Protein AF-A0A7J4MV35-F1 (afdb_monomer_lite)

Secondary structure (DSSP, 8-state):
-TGGGT-PPPPPPSSPEEEEHHHHHHHHHHTT----TTS---HHHHHHHHTTS-S-EEEE---GGGS-TTSPPPSS-TT-

pLDDT: mean 94.16, std 3.99, range [72.12, 97.69]

InterPro domains:
  IPR004364 Aminoacyl-tRNA synthetase, class II (D/K/N) [PF00152] (13-77)
  IPR004523 Aspartate-tRNA synthetase, type 2 [PTHR43450] (16-79)
  IPR045864 Class II Aminoacyl-tRNA synthetase/Biotinyl protein ligase (BPL) and lipoyl protein ligase (LPL) [G3DSA:3.30.930.10] (1-80)
  IPR045864 Class II Aminoacyl-tRNA synthetase/Biotinyl protein ligase (BPL) and lipoyl protein ligase (LPL) [SSF55681] (10-79)

Radius of gyration: 16.08 Å; chains: 1; bounding box: 39×32×38 Å

Sequence (80 aa):
ALETLGRTLEVPETPFERLEYDEAVEMVNSKGVPMKHGEDLPRAAEKALGEIMDGYYFITSWPTAIKPFYVMPDEDDPER

Organism: Methanothermobacter thermautotrophicus (NCBI:txid145262)

Structure (mmCIF, N/CA/C/O backbone):
data_AF-A0A7J4MV35-F1
#
_entry.id   AF-A0A7J4MV35-F1
#
loop_
_atom_site.group_PDB
_atom_site.id
_atom_site.type_symbol
_atom_site.label_atom_id
_atom_site.label_alt_id
_atom_site.label_comp_id
_atom_site.label_asym_id
_atom_site.label_entity_id
_atom_site.label_seq_id
_atom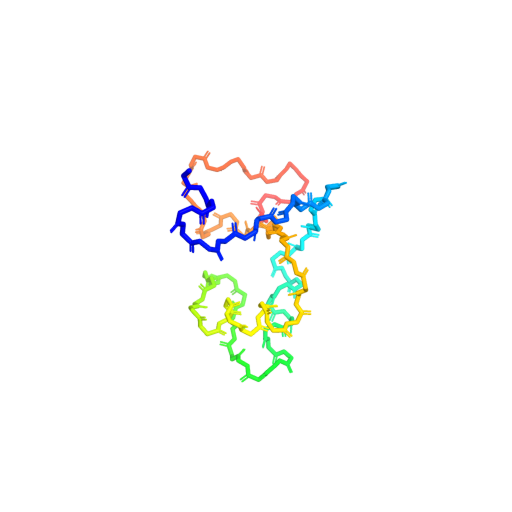_site.pdbx_PDB_ins_code
_atom_site.Cartn_x
_atom_site.Cartn_y
_atom_site.Cartn_z
_atom_site.occupancy
_atom_site.B_iso_or_equiv
_atom_site.auth_seq_id
_atom_site.auth_comp_id
_atom_site.auth_asym_id
_atom_site.auth_atom_id
_atom_site.pdbx_PDB_model_num
ATOM 1 N N . ALA A 1 1 ? -15.968 15.125 23.093 1.00 72.12 1 ALA A N 1
ATOM 2 C CA . ALA A 1 1 ? -16.012 14.983 21.620 1.00 72.12 1 ALA A CA 1
ATOM 3 C C . ALA A 1 1 ? -16.210 13.520 21.206 1.00 72.12 1 ALA A C 1
ATOM 5 O O . ALA A 1 1 ? -17.274 13.220 20.691 1.00 72.12 1 ALA A O 1
ATOM 6 N N . LEU A 1 2 ? -15.272 12.598 21.478 1.00 82.44 2 LEU A N 1
ATOM 7 C CA . LEU A 1 2 ? -15.440 11.161 21.163 1.00 82.44 2 LEU A CA 1
ATOM 8 C C . LEU A 1 2 ? -16.501 10.460 22.029 1.00 82.44 2 LEU A C 1
ATOM 10 O O . LEU A 1 2 ? -17.300 9.682 21.519 1.00 82.44 2 LEU A O 1
ATOM 14 N N . GLU A 1 3 ? -16.576 10.824 23.310 1.00 82.88 3 GLU A N 1
ATOM 15 C CA . GLU A 1 3 ? -17.619 10.356 24.235 1.00 82.88 3 GLU A CA 1
ATOM 16 C C . GLU A 1 3 ? -19.031 10.748 23.766 1.00 82.88 3 GLU A C 1
ATOM 18 O O . GLU A 1 3 ? -19.950 9.939 23.794 1.00 82.88 3 GLU A O 1
ATOM 23 N N . THR A 1 4 ? -19.184 11.954 23.209 1.00 91.75 4 THR A N 1
ATOM 24 C CA . THR A 1 4 ? -20.437 12.432 22.598 1.00 91.75 4 THR A CA 1
ATOM 25 C C . THR A 1 4 ? -20.864 11.584 21.394 1.00 91.75 4 THR A C 1
ATOM 27 O O . THR A 1 4 ? -22.051 11.489 21.103 1.00 91.75 4 THR A O 1
ATOM 30 N N . LEU A 1 5 ? -19.906 10.962 20.700 1.00 92.81 5 LEU A N 1
ATOM 31 C CA . LEU A 1 5 ? -20.146 10.072 19.561 1.00 92.81 5 LEU A CA 1
ATOM 32 C C . LEU A 1 5 ? -20.284 8.598 19.979 1.00 92.81 5 LEU A C 1
ATOM 34 O O . LEU A 1 5 ? -20.498 7.750 19.114 1.00 92.81 5 LEU A O 1
ATOM 38 N N . GLY A 1 6 ? -20.138 8.276 21.271 1.00 92.06 6 GLY A N 1
ATOM 39 C CA . GLY A 1 6 ? -20.171 6.901 21.773 1.00 92.06 6 GLY A CA 1
ATOM 40 C C . GLY A 1 6 ? -19.077 6.013 21.174 1.00 92.06 6 GLY A C 1
ATOM 41 O O . GLY A 1 6 ? -19.310 4.827 20.943 1.00 92.06 6 GLY A O 1
ATOM 42 N N . ARG A 1 7 ? -17.908 6.581 20.847 1.00 91.75 7 ARG A N 1
ATOM 43 C CA . ARG A 1 7 ? -16.798 5.850 20.221 1.00 91.75 7 ARG A CA 1
ATOM 44 C C . ARG A 1 7 ? -15.593 5.765 21.145 1.00 91.75 7 ARG A C 1
ATOM 46 O O . ARG A 1 7 ? -15.086 6.786 21.604 1.00 91.75 7 ARG A O 1
ATOM 53 N N . THR A 1 8 ? -15.102 4.544 21.315 1.00 89.50 8 THR A N 1
ATOM 54 C CA . THR A 1 8 ? -1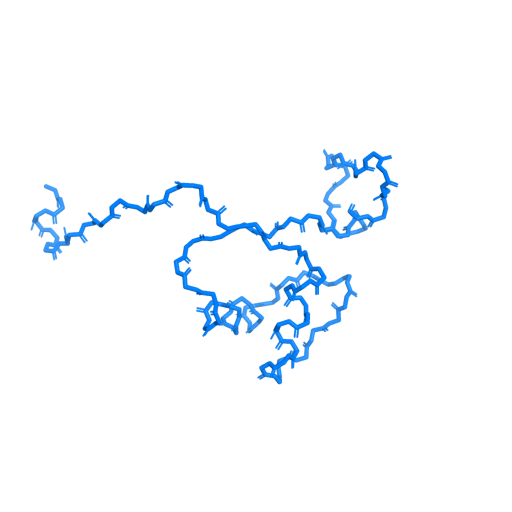3.776 4.256 21.862 1.00 89.50 8 THR A CA 1
ATOM 55 C C . THR A 1 8 ? -12.830 4.037 20.690 1.00 89.50 8 THR A C 1
ATOM 57 O O . THR A 1 8 ? -13.143 3.260 19.790 1.00 89.50 8 THR A O 1
ATOM 60 N N . LEU A 1 9 ? -11.713 4.762 20.668 1.00 89.12 9 LEU A N 1
ATOM 61 C CA . LEU A 1 9 ? -10.646 4.560 19.692 1.00 89.12 9 LEU A CA 1
ATOM 62 C C . LEU A 1 9 ? -9.511 3.819 20.385 1.00 89.12 9 LEU A C 1
ATOM 64 O O . LEU A 1 9 ? -9.044 4.259 21.435 1.00 89.12 9 LEU A O 1
ATOM 68 N N . GLU A 1 10 ? -9.081 2.717 19.791 1.00 89.62 10 GLU A N 1
ATOM 69 C CA . GLU A 1 10 ? -7.889 2.001 20.224 1.00 89.62 10 GLU A CA 1
ATOM 70 C C . GLU A 1 10 ? -6.683 2.540 19.461 1.00 89.62 10 GLU A C 1
ATOM 72 O O . GLU A 1 10 ? -6.764 2.815 18.261 1.00 89.62 10 GLU A O 1
ATOM 77 N N . VAL A 1 11 ? -5.577 2.746 20.175 1.00 91.00 11 VAL A N 1
ATOM 78 C CA . VAL A 1 11 ? -4.317 3.158 19.557 1.00 91.00 11 VAL A CA 1
ATOM 79 C C . VAL A 1 11 ? -3.685 1.909 18.940 1.00 91.00 11 VAL A C 1
ATOM 81 O O . VAL A 1 11 ? -3.429 0.964 19.683 1.00 91.00 11 VAL A O 1
ATOM 84 N N . PRO A 1 12 ? -3.436 1.880 17.620 1.00 91.12 12 PRO A N 1
ATOM 85 C CA . PRO A 1 12 ? -2.822 0.724 16.979 1.00 91.12 12 PRO A CA 1
ATOM 86 C C . PRO A 1 12 ? -1.395 0.485 17.474 1.00 91.12 12 PRO A C 1
ATOM 88 O O . PRO A 1 12 ? -0.656 1.438 17.736 1.00 91.12 12 PRO A O 1
ATOM 91 N N . GLU A 1 13 ? -0.993 -0.781 17.552 1.00 91.38 13 GLU A N 1
ATOM 92 C CA . GLU A 1 13 ? 0.391 -1.142 17.852 1.00 91.38 13 GLU A CA 1
ATOM 93 C C . GLU A 1 13 ? 1.307 -0.845 16.658 1.00 91.38 13 GLU A C 1
ATOM 95 O O . GLU A 1 13 ? 0.914 -0.944 15.497 1.00 91.38 13 GLU A O 1
ATOM 100 N N . THR A 1 14 ? 2.547 -0.460 16.956 1.00 93.75 14 THR A N 1
ATOM 101 C CA . THR A 1 14 ? 3.581 -0.161 15.957 1.00 93.75 14 THR A CA 1
ATOM 102 C C . THR A 1 14 ? 4.818 -1.020 16.216 1.00 93.75 14 THR A C 1
ATOM 104 O O . THR A 1 14 ? 5.127 -1.253 17.388 1.00 93.75 14 THR A O 1
ATOM 107 N N . PRO A 1 15 ? 5.596 -1.401 15.186 1.00 95.12 15 PRO A N 1
ATOM 108 C CA . PRO A 1 15 ? 5.486 -0.997 13.779 1.00 95.12 15 PRO A CA 1
ATOM 109 C C . PRO A 1 15 ? 4.349 -1.704 13.028 1.00 95.12 15 PRO A C 1
ATOM 111 O O . PRO A 1 15 ? 4.007 -2.834 13.351 1.00 95.12 15 PRO A O 1
ATOM 114 N N . PHE A 1 16 ? 3.792 -1.040 12.011 1.00 96.81 16 PHE A N 1
ATOM 115 C CA . PHE A 1 16 ? 2.845 -1.681 11.095 1.00 96.81 16 PHE A CA 1
ATOM 116 C C . PHE A 1 16 ? 3.560 -2.679 10.190 1.00 96.81 16 PHE A C 1
ATOM 118 O O . PHE A 1 16 ? 4.717 -2.462 9.810 1.00 96.81 16 PHE A O 1
ATOM 125 N N . GLU A 1 17 ? 2.849 -3.743 9.831 1.00 95.88 17 GLU A N 1
ATOM 126 C CA . GLU A 1 17 ? 3.348 -4.746 8.900 1.00 95.88 17 GLU A CA 1
ATOM 127 C C . GLU A 1 17 ? 3.626 -4.113 7.530 1.00 95.88 17 GLU A C 1
ATOM 129 O O . GLU A 1 17 ? 2.945 -3.174 7.103 1.00 95.88 17 GLU A O 1
ATOM 134 N N . ARG A 1 18 ? 4.669 -4.597 6.859 1.00 97.06 18 ARG A N 1
ATOM 135 C CA . ARG A 1 18 ? 5.052 -4.182 5.511 1.00 97.06 18 ARG A CA 1
ATOM 136 C C . ARG A 1 18 ? 4.954 -5.400 4.614 1.00 97.06 18 ARG A C 1
ATOM 138 O O . ARG A 1 18 ? 5.672 -6.365 4.843 1.00 97.06 18 ARG A O 1
ATOM 145 N N . LEU A 1 19 ? 4.051 -5.323 3.652 1.00 97.44 19 LEU A N 1
ATOM 146 C CA . LEU A 1 19 ? 3.757 -6.372 2.695 1.00 97.44 19 LEU A CA 1
ATOM 147 C C . LEU A 1 19 ? 4.300 -5.953 1.333 1.00 97.44 19 LEU A C 1
ATOM 149 O O . LEU A 1 19 ? 3.978 -4.866 0.853 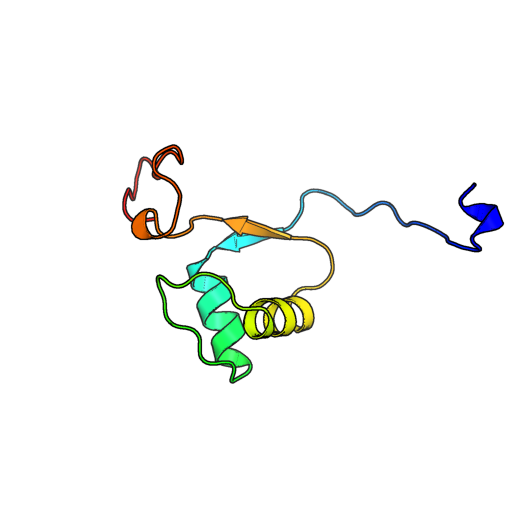1.00 97.44 19 LEU A O 1
ATOM 153 N N . GLU A 1 20 ? 5.088 -6.798 0.688 1.00 96.94 20 GLU A N 1
ATOM 154 C CA . GLU A 1 20 ? 5.575 -6.498 -0.655 1.00 96.94 20 GLU A CA 1
ATOM 155 C C . GLU A 1 20 ? 4.419 -6.576 -1.667 1.00 96.94 20 GLU A C 1
ATOM 157 O O . GLU A 1 20 ? 3.512 -7.402 -1.537 1.00 96.94 20 GLU A O 1
ATOM 162 N N . TYR A 1 21 ? 4.426 -5.726 -2.699 1.00 97.12 21 TYR A N 1
ATOM 163 C CA . TYR A 1 21 ? 3.381 -5.722 -3.733 1.00 97.12 21 TYR A CA 1
ATOM 164 C C . TYR A 1 21 ? 3.164 -7.112 -4.352 1.00 97.12 21 TYR A C 1
ATOM 166 O O . TYR A 1 21 ? 2.022 -7.532 -4.540 1.00 97.12 21 TYR A O 1
ATOM 174 N N . ASP A 1 22 ? 4.245 -7.845 -4.621 1.00 96.19 22 ASP A N 1
ATOM 175 C CA . ASP A 1 22 ? 4.184 -9.193 -5.193 1.00 96.19 22 ASP A CA 1
ATOM 176 C C . ASP A 1 22 ? 3.428 -10.162 -4.273 1.00 96.19 22 ASP A C 1
ATOM 178 O O . ASP A 1 22 ? 2.546 -10.892 -4.729 1.00 96.19 22 ASP A O 1
ATOM 182 N N . GLU A 1 23 ? 3.705 -10.108 -2.968 1.00 97.50 23 GLU A N 1
ATOM 183 C CA . GLU A 1 23 ? 3.008 -10.912 -1.961 1.00 97.50 23 GLU A CA 1
ATOM 184 C C . GLU A 1 23 ? 1.525 -10.526 -1.896 1.00 97.50 23 GLU A C 1
ATOM 186 O O . GLU A 1 23 ? 0.651 -11.394 -1.858 1.00 97.50 23 GLU A O 1
ATOM 191 N N . ALA A 1 24 ? 1.207 -9.229 -1.975 1.00 97.50 24 ALA A N 1
ATOM 192 C CA . ALA A 1 24 ? -0.174 -8.756 -2.021 1.00 97.50 24 ALA A CA 1
ATOM 193 C C . ALA A 1 24 ? -0.936 -9.311 -3.240 1.00 97.50 24 ALA A C 1
ATOM 195 O O . ALA A 1 24 ? -2.083 -9.748 -3.100 1.00 97.50 24 ALA A O 1
ATOM 196 N N . VAL A 1 25 ? -0.309 -9.349 -4.422 1.00 97.31 25 VAL A N 1
ATOM 197 C CA . VAL A 1 25 ? -0.897 -9.933 -5.642 1.00 97.31 25 VAL A CA 1
ATOM 198 C C . VAL A 1 25 ? -1.179 -11.425 -5.449 1.00 97.31 25 VAL A C 1
ATOM 200 O O . VAL A 1 25 ? -2.261 -11.901 -5.809 1.00 97.31 25 VAL A O 1
ATOM 203 N N . GLU A 1 26 ? -0.246 -12.177 -4.867 1.00 97.62 26 GLU A N 1
ATOM 204 C CA . GLU A 1 26 ? -0.428 -13.605 -4.579 1.00 97.62 26 GLU A CA 1
ATOM 205 C C . GLU A 1 26 ? -1.569 -13.847 -3.582 1.00 97.62 26 GLU A C 1
ATOM 207 O O . GLU A 1 26 ? -2.452 -14.678 -3.825 1.00 97.62 26 GLU A O 1
ATOM 212 N N . MET A 1 27 ? -1.611 -13.073 -2.496 1.00 97.38 27 MET A N 1
ATOM 213 C CA . MET A 1 27 ? -2.650 -13.150 -1.469 1.00 97.38 27 MET A CA 1
ATOM 214 C C . MET A 1 27 ? -4.041 -12.865 -2.038 1.00 97.38 27 MET A C 1
ATOM 216 O O . MET A 1 27 ? -4.984 -13.621 -1.782 1.00 97.38 27 MET A O 1
ATOM 220 N N . VAL A 1 28 ? -4.179 -11.824 -2.858 1.00 97.69 28 VAL A N 1
ATOM 221 C CA . VAL A 1 28 ? -5.445 -11.469 -3.515 1.00 97.69 28 VAL A CA 1
ATOM 222 C C . VAL A 1 28 ? -5.900 -12.581 -4.464 1.00 97.69 28 VAL A C 1
ATOM 224 O O . VAL A 1 28 ? -7.054 -13.021 -4.394 1.00 97.69 28 VAL A O 1
ATOM 227 N N . ASN A 1 29 ? -4.993 -13.106 -5.292 1.00 97.00 29 ASN A N 1
ATOM 228 C CA . ASN A 1 29 ? -5.304 -14.214 -6.196 1.00 97.00 29 ASN A CA 1
ATOM 229 C C . ASN A 1 29 ? -5.685 -15.495 -5.431 1.00 97.00 29 ASN A C 1
ATOM 231 O O . ASN A 1 29 ? -6.584 -16.219 -5.866 1.00 97.00 29 ASN A O 1
ATOM 235 N N . SER A 1 30 ? -5.096 -15.747 -4.256 1.00 97.06 30 SER A N 1
ATOM 236 C CA . SER A 1 30 ? -5.450 -16.888 -3.396 1.00 97.06 30 SER A CA 1
ATOM 237 C C . SER A 1 30 ? -6.904 -16.851 -2.892 1.00 97.06 30 SER A C 1
ATOM 239 O O . SER A 1 30 ? -7.502 -17.898 -2.638 1.00 97.06 30 SER A O 1
ATOM 241 N N . LYS A 1 31 ? -7.518 -15.660 -2.819 1.00 96.12 31 LYS A N 1
ATOM 242 C CA . LYS A 1 31 ? -8.947 -15.459 -2.505 1.00 96.12 31 LYS A CA 1
ATOM 243 C C . LYS A 1 31 ? -9.864 -15.578 -3.726 1.00 96.12 31 LYS A C 1
ATOM 245 O O . LYS A 1 31 ? -11.066 -15.345 -3.614 1.00 96.12 31 LYS A O 1
ATOM 250 N N . GLY A 1 32 ? -9.321 -15.938 -4.890 1.00 95.56 32 GLY A N 1
ATOM 251 C CA . GLY A 1 32 ? -10.065 -16.051 -6.143 1.00 95.56 32 GLY A CA 1
ATOM 252 C C . GLY A 1 32 ? -10.421 -14.702 -6.772 1.00 95.56 32 GLY A C 1
ATOM 253 O O . GLY A 1 32 ? -11.287 -14.653 -7.646 1.00 95.56 32 GLY A O 1
ATOM 254 N N . VAL A 1 33 ? -9.778 -13.612 -6.341 1.00 96.62 33 VAL A N 1
ATOM 255 C CA . VAL A 1 33 ? -9.909 -12.295 -6.971 1.00 96.62 33 VAL A CA 1
ATOM 256 C C . VAL A 1 33 ? -8.794 -12.160 -8.010 1.00 96.62 33 VAL A C 1
ATOM 258 O O . VAL A 1 33 ? -7.631 -12.102 -7.621 1.00 96.62 33 VAL A O 1
ATOM 261 N N . PRO A 1 34 ? -9.107 -12.133 -9.319 1.00 93.94 34 PRO A N 1
ATOM 262 C CA . PRO A 1 34 ? -8.080 -12.068 -10.347 1.00 93.94 34 PRO A CA 1
ATOM 263 C C . PRO A 1 34 ? -7.385 -10.706 -10.313 1.00 93.94 34 PRO A C 1
ATOM 265 O O . PRO A 1 34 ? -8.027 -9.673 -10.508 1.00 93.94 34 PRO A O 1
ATOM 268 N N . MET A 1 35 ? -6.074 -10.723 -10.105 1.00 94.50 35 MET A N 1
ATOM 269 C CA . MET A 1 35 ? -5.215 -9.543 -10.135 1.00 94.50 35 MET A CA 1
ATOM 270 C C . MET A 1 35 ? -3.948 -9.870 -10.918 1.00 94.50 35 MET A C 1
ATOM 272 O O . MET A 1 35 ? -3.306 -10.891 -10.664 1.00 94.50 35 MET A O 1
ATOM 276 N N . LYS A 1 36 ? -3.588 -9.024 -11.885 1.00 94.75 36 LYS A N 1
ATOM 277 C CA . LYS A 1 36 ? -2.322 -9.168 -12.605 1.00 94.75 36 LYS A CA 1
ATOM 278 C C . LYS A 1 36 ? -1.243 -8.343 -11.924 1.00 94.75 36 LYS A C 1
ATOM 280 O O . LYS A 1 36 ? -1.509 -7.277 -11.380 1.00 94.75 36 LYS A O 1
ATOM 285 N N . HIS A 1 37 ? -0.017 -8.838 -12.016 1.00 95.00 37 HIS A N 1
ATOM 286 C CA . HIS A 1 37 ? 1.160 -8.063 -11.654 1.00 95.00 37 HIS A CA 1
ATOM 287 C C . HIS A 1 37 ? 1.305 -6.849 -12.586 1.00 95.00 37 HIS A C 1
ATOM 289 O O . HIS A 1 37 ? 1.041 -6.959 -13.787 1.00 95.00 37 HIS A O 1
ATOM 295 N N . GLY A 1 38 ? 1.682 -5.698 -12.030 1.00 94.38 38 GLY A N 1
ATOM 296 C CA . GLY A 1 38 ? 1.792 -4.433 -12.757 1.00 94.38 38 GLY A CA 1
ATOM 297 C C . GLY A 1 38 ? 0.469 -3.676 -12.911 1.00 94.38 38 GLY A C 1
ATOM 298 O O . GLY A 1 38 ? 0.378 -2.777 -13.740 1.00 94.38 38 GLY A O 1
ATOM 299 N N . GLU A 1 39 ? -0.563 -4.024 -12.141 1.00 93.25 39 GLU A N 1
ATOM 300 C CA . GLU A 1 39 ? -1.810 -3.258 -12.028 1.00 93.25 39 GLU A CA 1
ATOM 301 C C . GLU A 1 39 ? -1.948 -2.674 -10.610 1.00 93.25 39 GLU A C 1
ATOM 303 O O . GLU A 1 39 ? -1.436 -3.235 -9.638 1.00 93.25 39 GLU A O 1
ATOM 308 N N . ASP A 1 40 ? -2.637 -1.537 -10.477 1.00 94.75 40 ASP A N 1
ATOM 309 C CA . ASP A 1 40 ? -2.976 -0.989 -9.156 1.00 94.75 40 ASP A CA 1
ATOM 310 C C . ASP A 1 40 ? -4.001 -1.888 -8.435 1.00 94.75 40 ASP A C 1
ATOM 312 O O . ASP A 1 40 ? -4.678 -2.689 -9.082 1.00 94.75 40 ASP A O 1
ATOM 316 N N . LEU A 1 41 ? -4.149 -1.767 -7.112 1.00 94.50 41 LEU A N 1
ATOM 317 C CA . LEU A 1 41 ? -5.107 -2.576 -6.352 1.00 94.50 41 LEU A CA 1
ATOM 318 C C . LEU A 1 41 ? -6.549 -2.084 -6.597 1.00 94.50 41 LEU A C 1
ATOM 320 O O . LEU A 1 41 ? -6.933 -1.023 -6.099 1.00 94.50 41 LEU A O 1
ATOM 324 N N . PRO A 1 42 ? -7.417 -2.838 -7.305 1.00 93.94 42 PRO A N 1
ATOM 325 C CA . PRO A 1 42 ? -8.828 -2.485 -7.375 1.00 93.94 42 PRO A CA 1
ATOM 326 C C . PRO A 1 42 ? -9.502 -2.695 -6.013 1.00 93.94 42 PRO A C 1
ATOM 328 O O . PRO A 1 42 ? -9.090 -3.537 -5.220 1.00 93.94 42 PRO A O 1
ATOM 331 N N . ARG A 1 43 ? -10.652 -2.049 -5.788 1.00 96.12 43 ARG A N 1
ATOM 332 C CA . ARG A 1 43 ? -11.455 -2.191 -4.552 1.00 96.12 43 ARG A CA 1
ATOM 333 C C . ARG A 1 43 ? -11.697 -3.645 -4.115 1.00 96.12 43 ARG A C 1
ATOM 335 O O . ARG A 1 43 ? -11.784 -3.934 -2.925 1.00 96.12 43 ARG A O 1
ATOM 342 N N . ALA A 1 44 ? -11.875 -4.561 -5.070 1.00 96.75 44 ALA A N 1
ATOM 343 C CA . ALA A 1 44 ? -12.070 -5.979 -4.767 1.00 96.75 44 ALA A CA 1
ATOM 344 C C . ALA A 1 44 ? -10.801 -6.633 -4.191 1.00 96.75 44 ALA A C 1
ATOM 346 O O . ALA A 1 44 ? -10.914 -7.447 -3.279 1.00 96.75 44 ALA A O 1
ATOM 347 N N . ALA A 1 45 ? -9.622 -6.243 -4.686 1.00 96.94 45 ALA A N 1
ATOM 348 C CA . ALA A 1 45 ? -8.330 -6.679 -4.171 1.00 96.94 45 ALA A CA 1
ATOM 349 C C . ALA A 1 45 ? -8.070 -6.100 -2.778 1.00 96.94 45 ALA A C 1
ATOM 351 O O . ALA A 1 45 ? -7.768 -6.858 -1.866 1.00 96.94 45 ALA A O 1
ATOM 352 N N . GLU A 1 46 ? -8.298 -4.796 -2.576 1.00 96.62 46 GLU A N 1
ATOM 353 C CA . GLU A 1 46 ? -8.177 -4.157 -1.254 1.00 96.62 46 GLU A CA 1
ATOM 354 C C . GLU A 1 46 ? -9.059 -4.854 -0.210 1.00 96.62 46 GLU A C 1
ATOM 356 O O . GLU A 1 46 ? -8.620 -5.143 0.902 1.00 96.62 46 GLU A O 1
ATOM 361 N N . LYS A 1 47 ? -10.307 -5.176 -0.582 1.00 96.88 47 LYS A N 1
ATOM 362 C CA . LYS A 1 47 ? -11.227 -5.904 0.294 1.00 96.88 47 LYS A CA 1
ATOM 363 C C . LYS A 1 47 ? -10.723 -7.316 0.594 1.00 96.88 47 LYS A C 1
ATOM 365 O O . LYS A 1 47 ? -10.739 -7.718 1.750 1.00 96.88 47 LYS A O 1
ATOM 370 N N . ALA A 1 48 ? -10.301 -8.063 -0.426 1.00 97.06 48 ALA A N 1
ATOM 371 C CA . ALA A 1 48 ? -9.793 -9.420 -0.245 1.00 97.06 48 ALA A CA 1
ATOM 372 C C . ALA A 1 48 ? -8.547 -9.442 0.647 1.00 97.06 48 ALA A C 1
ATOM 374 O O . ALA A 1 48 ? -8.440 -10.303 1.515 1.00 97.06 48 ALA A O 1
ATOM 375 N N . LEU A 1 49 ? -7.648 -8.471 0.477 1.00 96.94 49 LEU A N 1
ATOM 376 C CA . LEU A 1 49 ? -6.444 -8.338 1.285 1.00 96.94 49 LEU A CA 1
ATOM 377 C C . LEU A 1 49 ? -6.772 -7.952 2.731 1.00 96.94 49 LEU A C 1
ATOM 379 O O . LEU A 1 49 ? -6.248 -8.572 3.647 1.00 96.94 49 LEU A O 1
ATOM 383 N N . GLY A 1 50 ? -7.704 -7.019 2.955 1.00 95.81 50 GLY A N 1
ATOM 384 C CA . GLY A 1 50 ? -8.193 -6.669 4.296 1.00 95.81 50 GLY A CA 1
ATOM 385 C C . GLY A 1 50 ? -9.002 -7.771 4.998 1.00 95.81 50 GLY A C 1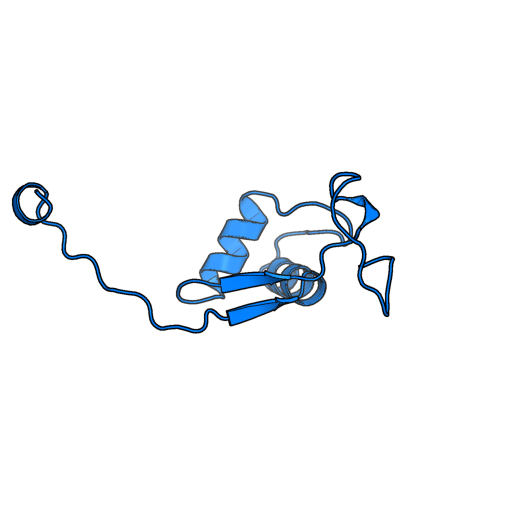
ATOM 386 O O . GLY A 1 50 ? -9.209 -7.702 6.201 1.00 95.81 50 GLY A O 1
ATOM 387 N N . GLU A 1 51 ? -9.468 -8.795 4.275 1.00 95.62 51 GLU A N 1
ATOM 388 C CA . GLU A 1 51 ? -10.039 -10.016 4.867 1.00 95.62 51 GLU A CA 1
ATOM 389 C C . GLU A 1 51 ? -8.962 -11.052 5.249 1.00 95.62 51 GLU A C 1
ATOM 391 O O . GLU A 1 51 ? -9.284 -12.052 5.896 1.00 95.62 51 GLU A O 1
ATOM 396 N N . ILE A 1 52 ? -7.712 -10.870 4.806 1.00 95.81 52 ILE A N 1
ATOM 397 C CA . ILE A 1 52 ? -6.568 -11.723 5.169 1.00 95.81 52 ILE A CA 1
ATOM 398 C C . ILE A 1 52 ? -5.727 -11.057 6.256 1.00 95.81 52 ILE A C 1
ATOM 400 O O . ILE A 1 52 ? -5.381 -11.703 7.241 1.00 95.81 52 ILE A O 1
ATOM 404 N N . MET A 1 53 ? -5.394 -9.787 6.047 1.00 95.25 53 MET A N 1
ATOM 405 C CA . MET A 1 53 ? -4.556 -8.983 6.924 1.00 95.25 53 MET A CA 1
ATOM 406 C C . MET A 1 53 ? -5.397 -8.416 8.061 1.00 95.25 53 MET A C 1
ATOM 408 O O . MET A 1 53 ? -6.405 -7.753 7.813 1.00 95.25 53 MET A O 1
ATOM 412 N N . ASP A 1 54 ? -4.966 -8.649 9.297 1.00 89.94 54 ASP A N 1
ATOM 413 C CA . ASP A 1 54 ? -5.576 -8.035 10.473 1.00 89.94 54 ASP A CA 1
ATOM 414 C C . ASP A 1 54 ? -4.876 -6.710 10.813 1.00 89.94 54 ASP A C 1
ATOM 416 O O . ASP A 1 54 ? -3.656 -6.585 10.716 1.00 89.94 54 ASP A O 1
ATOM 420 N N . GLY A 1 55 ? -5.647 -5.701 11.214 1.00 91.06 55 GLY A N 1
ATOM 421 C CA . GLY A 1 55 ? -5.114 -4.386 11.571 1.00 91.06 55 GLY A CA 1
ATOM 422 C C . GLY A 1 55 ? -4.602 -3.543 10.392 1.00 91.06 55 GLY A C 1
ATOM 423 O O . GLY A 1 55 ? -5.176 -3.530 9.302 1.00 91.06 55 GLY A O 1
ATOM 424 N N . TYR A 1 56 ? -3.561 -2.746 10.651 1.00 94.81 56 TYR A N 1
ATOM 425 C CA . TYR A 1 56 ? -3.006 -1.774 9.705 1.00 94.81 56 TYR A CA 1
ATOM 426 C C . TYR A 1 56 ? -1.649 -2.235 9.178 1.00 94.81 56 TYR A C 1
ATOM 428 O O . TYR A 1 56 ? -0.797 -2.691 9.938 1.00 94.81 56 TYR A O 1
ATOM 436 N N . TYR A 1 57 ? -1.435 -2.043 7.881 1.00 96.88 57 TYR A N 1
ATOM 437 C CA . TYR A 1 57 ? -0.222 -2.443 7.177 1.00 96.88 57 TYR A CA 1
ATOM 438 C C . TYR A 1 57 ? 0.070 -1.481 6.018 1.00 96.88 57 TYR A C 1
ATOM 440 O O . TYR A 1 57 ? -0.792 -0.706 5.593 1.00 96.88 57 TYR A O 1
ATOM 448 N N . PHE A 1 58 ? 1.296 -1.529 5.508 1.00 97.62 58 PHE A N 1
ATOM 449 C CA . PHE A 1 58 ? 1.720 -0.849 4.288 1.00 97.62 58 PHE A CA 1
ATOM 450 C C . PHE A 1 58 ? 1.987 -1.864 3.185 1.00 97.62 58 PHE A C 1
ATOM 452 O O . PHE A 1 58 ? 2.507 -2.939 3.461 1.00 97.62 58 PHE A O 1
ATOM 459 N N . ILE A 1 59 ? 1.703 -1.482 1.940 1.00 97.00 59 ILE A N 1
ATOM 460 C CA . ILE A 1 59 ? 2.175 -2.215 0.763 1.00 97.00 59 ILE A CA 1
ATOM 461 C C . ILE A 1 59 ? 3.403 -1.485 0.210 1.00 97.00 59 ILE A C 1
ATOM 463 O O . ILE A 1 59 ? 3.309 -0.292 -0.106 1.00 97.00 59 ILE A O 1
ATOM 467 N N . THR A 1 60 ? 4.536 -2.176 0.115 1.00 96.00 60 THR A N 1
ATOM 468 C CA . THR A 1 60 ? 5.846 -1.665 -0.324 1.00 96.00 60 THR A CA 1
ATOM 469 C C . THR A 1 60 ? 6.262 -2.227 -1.685 1.00 96.00 60 THR A C 1
ATOM 471 O O . THR A 1 60 ? 5.594 -3.108 -2.222 1.00 96.00 60 THR A O 1
ATOM 474 N N . SER A 1 61 ? 7.329 -1.656 -2.259 1.00 95.31 61 SER A N 1
ATOM 475 C CA . SER A 1 61 ? 7.997 -2.146 -3.483 1.00 95.31 61 SER A CA 1
ATOM 476 C C . SER A 1 61 ? 7.049 -2.347 -4.665 1.00 95.31 61 SER A C 1
ATOM 478 O O . SER A 1 61 ? 6.876 -3.439 -5.207 1.00 95.31 61 SER A O 1
ATOM 480 N N . TRP A 1 62 ? 6.332 -1.273 -4.982 1.00 96.62 62 TRP A N 1
ATOM 481 C CA . TRP A 1 62 ? 5.382 -1.265 -6.080 1.00 96.62 62 TRP A CA 1
ATOM 482 C C . TRP A 1 62 ? 6.096 -1.054 -7.408 1.00 96.62 62 TRP A C 1
ATOM 484 O O . TRP A 1 62 ? 6.801 -0.055 -7.509 1.00 96.62 62 TRP A O 1
ATOM 494 N N . PRO A 1 63 ? 5.743 -1.797 -8.473 1.00 96.38 63 PRO A N 1
ATOM 495 C CA . PRO A 1 63 ? 6.394 -1.662 -9.767 1.00 96.38 63 PRO A CA 1
ATOM 496 C C . PRO A 1 63 ? 6.517 -0.202 -10.208 1.00 96.38 63 PRO A C 1
ATOM 498 O O . PRO A 1 63 ? 5.511 0.510 -10.341 1.00 96.38 63 PRO A O 1
ATOM 501 N N . THR A 1 64 ? 7.745 0.245 -10.471 1.00 95.44 64 THR A N 1
ATOM 502 C CA . THR A 1 64 ? 8.034 1.645 -10.815 1.00 95.44 64 THR A CA 1
ATOM 503 C C . THR A 1 64 ? 7.185 2.117 -12.006 1.00 95.44 64 THR A C 1
ATOM 505 O O . THR A 1 64 ? 6.707 3.252 -12.034 1.00 95.44 64 THR A O 1
ATOM 508 N N . ALA A 1 65 ? 6.888 1.219 -12.954 1.00 95.00 65 ALA A N 1
ATOM 509 C CA . ALA A 1 65 ? 6.077 1.494 -14.144 1.00 95.00 65 ALA A CA 1
ATOM 510 C C . ALA A 1 65 ? 4.644 1.992 -13.859 1.00 95.00 65 ALA A C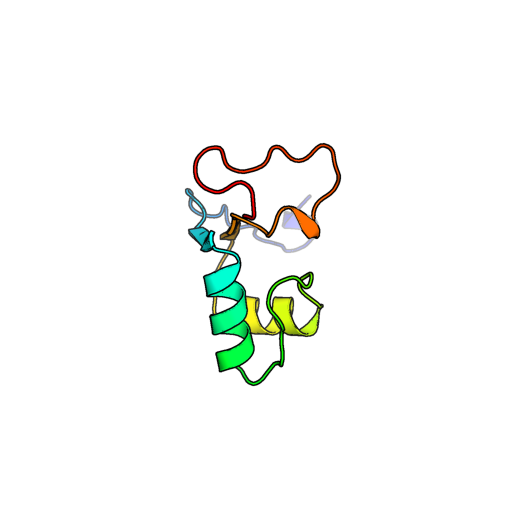 1
ATOM 512 O O . ALA A 1 65 ? 4.058 2.660 -14.713 1.00 95.00 65 ALA A O 1
ATOM 513 N N . ILE A 1 66 ? 4.071 1.681 -12.689 1.00 94.69 66 ILE A N 1
ATOM 514 C CA . ILE A 1 66 ? 2.714 2.113 -12.304 1.00 94.69 66 ILE A CA 1
ATOM 515 C C . ILE A 1 66 ? 2.700 3.254 -11.291 1.00 94.69 66 ILE A C 1
ATOM 517 O O . ILE A 1 66 ? 1.627 3.701 -10.876 1.00 94.69 66 ILE A O 1
ATOM 521 N N . LYS A 1 67 ? 3.871 3.750 -10.889 1.00 94.69 67 LYS A N 1
ATOM 522 C CA . LYS A 1 67 ? 3.989 4.886 -9.981 1.00 94.69 67 LYS A CA 1
ATOM 523 C C . LYS A 1 67 ? 4.286 6.187 -10.737 1.00 94.69 67 LYS A C 1
ATOM 525 O O . LYS A 1 67 ? 4.782 6.175 -11.862 1.00 94.69 67 LYS A O 1
ATOM 530 N N . PRO A 1 68 ? 3.934 7.349 -10.156 1.00 96.00 68 PRO A N 1
ATOM 531 C CA . PRO A 1 68 ? 4.271 8.638 -10.749 1.00 96.00 68 PRO A CA 1
ATOM 532 C C . PRO A 1 68 ? 5.784 8.828 -10.922 1.00 96.00 68 PRO A C 1
ATOM 534 O O . PRO A 1 68 ? 6.565 8.356 -10.106 1.00 96.00 68 PRO A O 1
ATOM 537 N N . PHE A 1 69 ? 6.186 9.629 -11.914 1.00 95.25 69 PHE A N 1
ATOM 538 C CA . PHE A 1 69 ? 7.593 9.861 -12.293 1.00 95.25 69 PHE A CA 1
ATOM 539 C C . PHE A 1 69 ? 8.515 10.395 -11.179 1.00 95.25 69 PHE A C 1
ATOM 541 O O . PHE A 1 69 ? 9.729 10.428 -11.351 1.00 95.25 69 PHE A O 1
ATOM 548 N N . TYR A 1 70 ? 7.945 10.906 -10.088 1.00 95.00 70 TYR A N 1
ATOM 549 C CA . TYR A 1 70 ? 8.680 11.466 -8.953 1.00 95.00 70 TYR A CA 1
ATOM 550 C C . TYR A 1 70 ? 8.882 10.461 -7.812 1.00 95.00 70 TYR A C 1
ATOM 552 O O . TYR A 1 70 ? 9.452 10.823 -6.783 1.00 95.00 70 TYR A O 1
ATOM 560 N N . VAL A 1 71 ? 8.386 9.231 -7.954 1.00 95.38 71 VAL A N 1
ATOM 561 C CA . VAL A 1 71 ? 8.711 8.142 -7.033 1.00 95.38 71 VAL A CA 1
ATOM 562 C C . VAL A 1 71 ? 10.122 7.669 -7.360 1.00 95.38 71 VAL A C 1
ATOM 564 O O . VAL A 1 71 ? 10.444 7.416 -8.517 1.00 95.38 71 VAL A O 1
ATOM 567 N N . MET A 1 72 ? 10.975 7.629 -6.338 1.00 95.06 72 MET A N 1
ATOM 568 C CA . MET A 1 72 ? 12.337 7.124 -6.461 1.00 95.06 72 MET A CA 1
ATOM 569 C C . MET A 1 72 ? 12.272 5.603 -6.652 1.00 95.06 72 MET A C 1
ATOM 571 O O . MET A 1 72 ? 11.684 4.954 -5.785 1.00 95.06 72 MET A O 1
ATOM 575 N N . PRO A 1 73 ? 12.825 5.054 -7.748 1.00 94.25 73 PRO A N 1
ATOM 576 C CA . PRO A 1 73 ? 12.948 3.610 -7.918 1.00 94.25 73 PRO A CA 1
ATOM 577 C C . PRO A 1 73 ? 13.840 3.011 -6.832 1.00 94.25 73 PRO A C 1
ATOM 579 O O . PRO A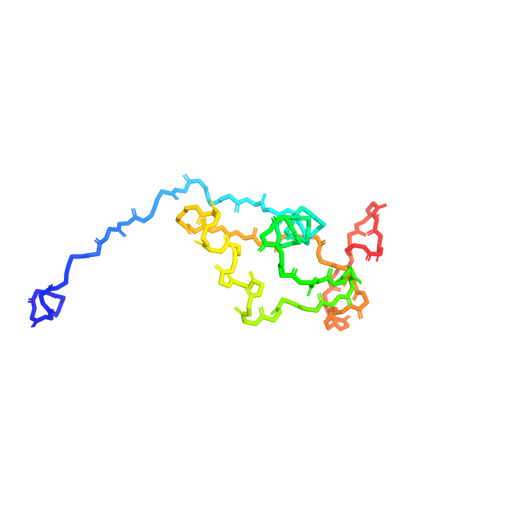 1 73 ? 14.683 3.716 -6.268 1.00 94.25 73 PRO A O 1
ATOM 582 N N . ASP A 1 74 ? 13.676 1.720 -6.571 1.00 92.81 74 ASP A N 1
ATOM 583 C CA . ASP A 1 74 ? 14.592 0.988 -5.702 1.00 92.81 74 ASP A CA 1
ATOM 584 C C . ASP A 1 74 ? 16.026 1.003 -6.281 1.00 92.81 74 ASP A C 1
ATOM 586 O O . ASP A 1 74 ? 16.225 0.979 -7.501 1.00 92.81 74 ASP A O 1
ATOM 590 N N . GLU A 1 75 ? 17.032 1.122 -5.409 1.00 94.00 75 GLU A N 1
ATOM 591 C CA . GLU A 1 75 ? 18.440 1.222 -5.822 1.00 94.00 75 GLU A CA 1
ATOM 592 C C . GLU A 1 75 ? 18.991 -0.115 -6.342 1.00 94.00 75 GLU A C 1
ATOM 594 O O . GLU A 1 75 ? 19.835 -0.117 -7.244 1.00 94.00 75 GLU A O 1
ATOM 599 N N . ASP A 1 76 ? 18.512 -1.233 -5.789 1.00 94.19 76 ASP A N 1
ATOM 600 C CA . ASP A 1 76 ? 18.950 -2.589 -6.115 1.00 94.19 76 ASP A CA 1
ATOM 601 C C . ASP A 1 76 ? 18.090 -3.212 -7.231 1.00 94.19 76 ASP A C 1
ATOM 603 O O . ASP A 1 76 ? 18.616 -3.971 -8.052 1.00 94.19 76 ASP A O 1
ATOM 607 N N . ASP A 1 77 ? 16.797 -2.868 -7.307 1.00 92.62 77 ASP A N 1
ATOM 608 C CA . ASP A 1 77 ? 15.882 -3.313 -8.372 1.00 92.62 77 ASP A CA 1
ATOM 609 C C . ASP A 1 77 ? 14.971 -2.181 -8.907 1.00 92.62 77 ASP A C 1
ATOM 611 O O . ASP A 1 77 ? 13.817 -2.052 -8.494 1.00 92.62 77 ASP A O 1
ATOM 615 N N . PRO A 1 78 ? 15.438 -1.381 -9.887 1.00 92.62 78 PRO A N 1
ATOM 616 C CA . PRO A 1 78 ? 14.707 -0.216 -10.398 1.00 92.62 78 PRO A CA 1
ATOM 617 C C . PRO A 1 78 ? 13.358 -0.504 -11.076 1.00 92.62 78 PRO A C 1
ATOM 619 O O . PRO A 1 78 ? 12.661 0.439 -11.459 1.00 92.62 78 PRO A O 1
ATOM 622 N N . GLU A 1 79 ? 13.005 -1.771 -11.313 1.00 90.38 79 GLU A N 1
ATOM 623 C CA . GLU A 1 79 ? 11.689 -2.140 -11.848 1.00 90.38 79 GLU A CA 1
ATOM 624 C C . GLU A 1 79 ? 10.618 -2.255 -10.747 1.00 90.38 79 GLU A C 1
ATOM 626 O O . GLU A 1 79 ? 9.422 -2.227 -11.064 1.00 90.38 79 GLU A O 1
ATOM 631 N N . ARG A 1 80 ? 11.032 -2.330 -9.475 1.00 84.06 80 ARG A N 1
ATOM 632 C CA . ARG A 1 80 ? 10.174 -2.435 -8.283 1.00 84.06 80 ARG A CA 1
ATOM 633 C C . ARG A 1 80 ? 9.888 -1.095 -7.609 1.00 84.06 80 ARG A C 1
ATOM 635 O O . ARG A 1 80 ? 10.329 -0.047 -8.135 1.00 84.06 80 ARG A O 1
#

Foldseek 3Di:
DCVVVVDDDDDDDDDAAEAEPVNLQVQLVVLVNHDDQPDDQDPSSVVSSCVVDPDDHHYDQHQPNNDDPPDDADPVDRRD